Protein AF-A0A2V1CPI2-F1 (afdb_monomer_lite)

Foldseek 3Di:
DVVQVVVCVVDVPDDDDDDPPWFAAEDCDQQFQPPAAQDPCVDPVGPRDPCVVDPDRDRSFDDRFDDFFKEWDQDPCLDQVNLCVLLVPDPVDTWDKFKKKFFQWDWDAAPVRPDIFIAGDHRPDMGITIITTHGHPSSVRSVRNVVTHQWHKHWTWMGGPNDIHIHIYIHGPHDGD

Radius of gyration: 18.43 Å; chains: 1; bounding box: 36×55×50 Å

Structure (mmCIF, N/CA/C/O backbone):
data_AF-A0A2V1CPI2-F1
#
_entry.id   AF-A0A2V1CPI2-F1
#
loop_
_atom_site.group_PDB
_atom_site.id
_atom_site.type_symbol
_atom_site.label_atom_id
_atom_site.label_alt_id
_atom_site.label_comp_id
_atom_site.label_asym_id
_atom_site.label_entity_id
_atom_site.label_seq_id
_atom_site.pdbx_PDB_ins_code
_atom_site.Cartn_x
_atom_site.Cartn_y
_atom_site.Cartn_z
_atom_site.occupancy
_atom_site.B_iso_or_equiv
_atom_site.auth_seq_id
_atom_site.auth_comp_id
_atom_site.auth_asym_id
_atom_site.auth_atom_id
_atom_site.pdbx_PDB_model_num
ATOM 1 N N . MET A 1 1 ? -7.387 15.833 -19.951 1.00 57.25 1 MET A N 1
ATOM 2 C CA . MET A 1 1 ? -7.312 16.593 -21.220 1.00 57.25 1 MET A CA 1
ATOM 3 C C . MET A 1 1 ? -8.507 16.460 -22.169 1.00 57.25 1 MET A C 1
ATOM 5 O O . MET A 1 1 ? -8.918 17.485 -22.692 1.00 57.25 1 MET A O 1
ATOM 9 N N . ALA A 1 2 ? -9.116 15.291 -22.424 1.00 68.06 2 ALA A N 1
ATOM 10 C CA . ALA A 1 2 ? -10.246 15.221 -23.377 1.00 68.06 2 ALA A CA 1
ATOM 11 C C . ALA A 1 2 ? -11.520 15.961 -22.897 1.00 68.06 2 ALA A C 1
ATOM 13 O O . ALA A 1 2 ? -12.171 16.660 -23.671 1.00 68.06 2 ALA A O 1
ATOM 14 N N . ILE A 1 3 ? -11.841 15.853 -21.604 1.00 64.50 3 ILE A N 1
ATOM 15 C CA . ILE A 1 3 ? -13.042 16.453 -20.995 1.00 64.50 3 ILE A CA 1
ATOM 16 C C . ILE A 1 3 ? -12.924 17.985 -20.871 1.00 64.50 3 ILE A C 1
ATOM 18 O O . ILE A 1 3 ? -13.896 18.698 -21.102 1.00 64.50 3 ILE A O 1
ATOM 22 N N . GLU A 1 4 ? -11.730 18.506 -20.579 1.00 63.44 4 GLU A N 1
ATOM 23 C CA . GLU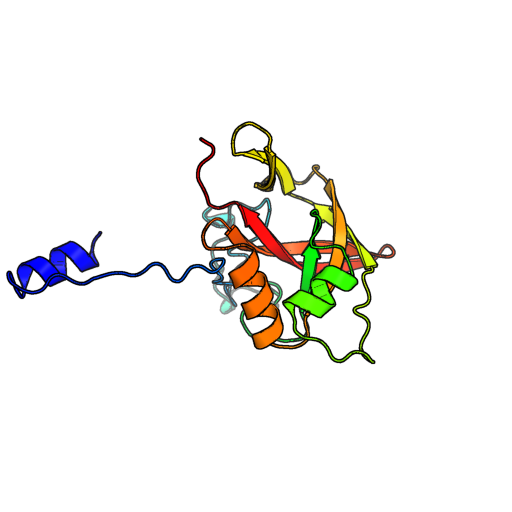 A 1 4 ? -11.463 19.951 -20.443 1.00 63.44 4 GLU A CA 1
ATOM 24 C C . GLU A 1 4 ? -11.680 20.701 -21.763 1.00 63.44 4 GLU A C 1
ATOM 26 O O . GLU A 1 4 ? -12.316 21.758 -21.793 1.00 63.44 4 GLU A O 1
ATOM 31 N N . ASN A 1 5 ? -11.208 20.114 -22.867 1.00 68.19 5 ASN A N 1
ATOM 32 C CA . ASN A 1 5 ? -11.370 20.676 -24.205 1.00 68.19 5 ASN A CA 1
ATOM 33 C C . ASN A 1 5 ? -12.843 20.683 -24.638 1.00 68.19 5 ASN A C 1
ATOM 35 O O . ASN A 1 5 ? -13.306 21.652 -25.238 1.00 68.19 5 ASN A O 1
ATOM 39 N N . TRP A 1 6 ? -13.593 19.631 -24.298 1.00 69.94 6 TRP A N 1
ATOM 40 C CA . TRP A 1 6 ? -15.019 19.534 -24.612 1.00 69.94 6 TRP A CA 1
ATOM 41 C C . TRP A 1 6 ? -15.867 20.530 -23.806 1.00 69.94 6 TRP A C 1
ATOM 43 O O . TRP A 1 6 ? -16.717 21.213 -24.378 1.00 69.94 6 TRP A O 1
ATOM 53 N N . LEU A 1 7 ? -15.597 20.683 -22.504 1.00 66.38 7 LEU A N 1
ATOM 54 C CA . LEU A 1 7 ? -16.292 21.651 -21.643 1.00 66.38 7 LEU A CA 1
ATOM 55 C C . LEU A 1 7 ? -16.031 23.100 -22.081 1.00 66.38 7 LEU A C 1
ATOM 57 O O . LEU A 1 7 ? -16.964 23.898 -22.164 1.00 66.38 7 LEU A O 1
ATOM 61 N N . SER A 1 8 ? -14.785 23.413 -22.449 1.00 66.12 8 SER A N 1
ATOM 62 C CA . SER A 1 8 ? -14.396 24.745 -22.937 1.00 66.12 8 SER A CA 1
ATOM 63 C C . SER A 1 8 ? -15.047 25.103 -24.280 1.00 66.12 8 SER A C 1
ATOM 65 O O . SER A 1 8 ? -15.273 26.278 -24.570 1.00 66.12 8 SER A O 1
ATOM 67 N N . ALA A 1 9 ? -15.365 24.101 -25.108 1.00 70.81 9 ALA A N 1
ATOM 68 C CA . ALA A 1 9 ? -16.037 24.297 -26.390 1.00 70.81 9 ALA A CA 1
ATOM 69 C C . ALA A 1 9 ? -17.543 24.583 -26.243 1.00 70.81 9 ALA A C 1
ATOM 71 O O . ALA A 1 9 ? -18.102 25.299 -27.074 1.00 70.81 9 ALA A O 1
ATOM 72 N N . GLN A 1 10 ? -18.199 24.051 -25.204 1.00 70.44 10 GLN A N 1
ATOM 73 C CA . GLN A 1 10 ? -19.633 24.269 -24.979 1.00 70.44 10 GLN A CA 1
ATOM 74 C C . GLN A 1 10 ? -19.953 25.566 -24.237 1.00 70.44 10 GLN A C 1
ATOM 76 O O . GLN A 1 10 ? -21.011 26.148 -24.469 1.00 70.44 10 GLN A O 1
ATOM 81 N N . ASN A 1 11 ? -19.070 26.032 -23.351 1.00 70.06 11 ASN A N 1
ATOM 82 C CA . ASN A 1 11 ? -19.319 27.248 -22.587 1.00 70.06 11 ASN A CA 1
ATOM 83 C C . ASN A 1 11 ? -18.005 27.979 -22.277 1.00 70.06 11 ASN A C 1
ATOM 85 O O . ASN A 1 11 ? -17.244 27.564 -21.407 1.00 70.06 11 ASN A O 1
ATOM 89 N N . LYS A 1 12 ? -17.746 29.083 -22.992 1.00 64.94 12 LYS A N 1
ATOM 90 C CA . LYS A 1 12 ? -16.498 29.864 -22.883 1.00 64.94 12 LYS A CA 1
ATOM 91 C C . LYS A 1 12 ? -16.276 30.477 -21.496 1.00 64.94 12 LYS A C 1
ATOM 93 O O . LYS A 1 12 ? -15.133 30.764 -21.144 1.00 64.94 12 LYS A O 1
ATOM 98 N N . ASP A 1 13 ? -17.347 30.650 -20.725 1.00 72.94 13 ASP A N 1
ATOM 99 C CA . ASP A 1 13 ? -17.307 31.243 -19.387 1.00 72.94 13 ASP A CA 1
ATOM 100 C C . ASP A 1 13 ? -17.236 30.186 -18.272 1.00 72.94 13 ASP A C 1
ATOM 102 O O . ASP A 1 13 ? -17.008 30.521 -17.108 1.00 72.94 13 ASP A O 1
ATOM 106 N N . PHE A 1 14 ? -17.383 28.897 -18.602 1.00 67.88 14 PHE A N 1
ATOM 107 C CA . PHE A 1 14 ? -17.289 27.818 -17.626 1.00 67.88 14 PHE A CA 1
ATOM 108 C C . PHE A 1 14 ? -15.838 27.356 -17.470 1.00 67.88 14 PHE A C 1
ATOM 110 O O . PHE A 1 14 ? -15.263 26.719 -18.350 1.00 67.88 14 PHE A O 1
ATOM 117 N N . ARG A 1 15 ? -15.248 27.658 -16.311 1.00 68.69 15 ARG A N 1
ATOM 118 C CA . ARG A 1 15 ? -13.931 27.153 -15.909 1.00 68.69 15 ARG A CA 1
ATOM 119 C C . ARG A 1 15 ? -14.113 26.100 -14.816 1.00 68.69 15 ARG A C 1
ATOM 121 O O . ARG A 1 15 ? -14.265 26.482 -13.655 1.00 68.69 15 ARG A O 1
ATOM 128 N N . PRO A 1 16 ? -14.135 24.799 -15.150 1.00 67.94 16 PRO A N 1
ATOM 129 C CA . PRO A 1 16 ? -14.216 23.762 -14.132 1.00 67.94 16 PRO A CA 1
ATOM 130 C C . PRO A 1 16 ? -12.972 23.820 -13.239 1.00 67.94 16 PRO A C 1
ATOM 132 O O . PRO A 1 16 ? -11.842 23.803 -13.727 1.00 67.94 16 PRO A O 1
ATOM 135 N N . LEU A 1 17 ? -13.184 23.889 -11.925 1.00 66.31 17 LEU A N 1
ATOM 136 C CA . LEU A 1 17 ? -12.125 23.721 -10.939 1.00 66.31 17 LEU A CA 1
ATOM 137 C C . LEU A 1 17 ? -12.055 22.238 -10.573 1.00 66.31 17 LEU A C 1
ATOM 139 O O . LEU A 1 17 ? -12.894 21.738 -9.824 1.00 66.31 17 LEU A O 1
ATOM 143 N N . PHE A 1 18 ? -11.060 21.535 -11.102 1.00 67.00 18 PHE A N 1
ATOM 144 C CA . PHE A 1 18 ? -10.759 20.176 -10.668 1.00 67.00 18 PHE A CA 1
ATOM 145 C C . PHE A 1 18 ? -9.887 20.254 -9.420 1.00 67.00 18 PHE A C 1
ATOM 147 O O . PHE A 1 18 ? -8.718 20.628 -9.491 1.00 67.00 18 PHE A O 1
ATOM 154 N N . VAL A 1 19 ? -10.470 19.937 -8.266 1.00 60.06 19 VAL A N 1
ATOM 155 C CA . VAL A 1 19 ? -9.714 19.785 -7.022 1.00 60.06 19 VAL A CA 1
ATOM 156 C C . VAL A 1 19 ? -9.247 18.332 -6.956 1.00 60.06 19 VAL A C 1
ATOM 158 O O . VAL A 1 19 ? -10.102 17.443 -6.932 1.00 60.06 19 VAL A O 1
ATOM 161 N N . PRO A 1 20 ? -7.929 18.058 -6.947 1.00 63.88 20 PRO A N 1
ATOM 162 C CA . PRO A 1 20 ? -7.430 16.702 -6.784 1.00 63.88 20 PRO A CA 1
ATOM 163 C C . PRO A 1 20 ? -7.958 16.130 -5.472 1.00 63.88 20 PRO A C 1
ATOM 165 O O . PRO A 1 20 ? -7.756 16.709 -4.402 1.00 63.88 20 PRO A O 1
ATOM 168 N N . PHE A 1 21 ? -8.651 14.999 -5.551 1.00 67.62 21 PHE A N 1
ATOM 169 C CA . PHE A 1 21 ? -9.044 14.275 -4.355 1.00 67.62 21 PHE A CA 1
ATOM 170 C C . PHE A 1 21 ? -7.775 13.635 -3.785 1.00 67.62 21 PHE A C 1
ATOM 172 O O . PHE A 1 21 ? -7.262 12.673 -4.345 1.00 67.62 21 PHE A O 1
ATOM 179 N N . GLY A 1 22 ? -7.210 14.245 -2.740 1.00 81.06 22 GLY A N 1
ATOM 180 C CA . GLY A 1 22 ? -5.864 13.974 -2.222 1.00 81.06 22 GLY A CA 1
ATOM 181 C C . GLY A 1 22 ? -5.701 12.643 -1.484 1.00 81.06 22 GLY A C 1
ATOM 182 O O . GLY A 1 22 ? -5.136 12.628 -0.397 1.00 81.06 22 GLY A O 1
ATOM 183 N N . ARG A 1 23 ? -6.199 11.539 -2.045 1.00 89.56 23 ARG A N 1
ATOM 184 C CA . ARG A 1 23 ? -6.001 10.176 -1.542 1.00 89.56 23 ARG A CA 1
ATOM 185 C C . ARG A 1 23 ? -5.392 9.299 -2.627 1.00 89.56 23 ARG A C 1
ATOM 187 O O . ARG A 1 23 ? -5.557 9.592 -3.810 1.00 89.56 23 ARG A O 1
ATOM 194 N N . ALA A 1 24 ? -4.774 8.200 -2.221 1.00 90.81 24 ALA A N 1
ATOM 195 C CA . ALA A 1 24 ? -4.227 7.224 -3.144 1.00 90.81 24 ALA A CA 1
ATOM 196 C C . ALA A 1 24 ? -5.299 6.711 -4.117 1.00 90.81 24 ALA A C 1
ATOM 198 O O . ALA A 1 24 ? -6.434 6.395 -3.718 1.00 90.81 24 ALA A O 1
ATOM 199 N N . TYR A 1 25 ? -4.951 6.644 -5.401 1.00 91.56 25 TYR A N 1
ATOM 200 C CA . TYR A 1 25 ? -5.844 6.111 -6.429 1.00 91.56 25 TYR A CA 1
ATOM 201 C C . TYR A 1 25 ? -6.152 4.634 -6.154 1.00 91.56 25 TYR A C 1
ATOM 203 O O . TYR A 1 25 ? -5.327 3.935 -5.587 1.00 91.56 25 TYR A O 1
ATOM 211 N N . LYS A 1 26 ? -7.348 4.152 -6.494 1.00 92.12 26 LYS A N 1
ATOM 212 C CA . LYS A 1 26 ? -7.697 2.730 -6.349 1.00 92.12 26 LYS A CA 1
ATOM 213 C C . LYS A 1 26 ? -8.754 2.371 -7.380 1.00 92.12 26 LYS A C 1
ATOM 215 O O . LYS A 1 26 ? -9.879 2.860 -7.279 1.00 92.12 26 LYS A O 1
ATOM 220 N N . GLU A 1 27 ? -8.397 1.502 -8.315 1.00 90.50 27 GLU A N 1
ATOM 221 C CA . GLU A 1 27 ? -9.304 0.923 -9.308 1.00 90.50 27 GLU A CA 1
ATOM 222 C C . GLU A 1 27 ? -8.862 -0.513 -9.610 1.00 90.50 27 GLU A C 1
ATOM 224 O O . GLU A 1 27 ? -8.148 -0.790 -10.570 1.00 90.50 27 GLU A O 1
ATOM 229 N N . LEU A 1 28 ? -9.245 -1.435 -8.730 1.00 88.81 28 LEU A N 1
ATOM 230 C CA . LEU A 1 28 ? -8.941 -2.853 -8.850 1.00 88.81 28 LEU A CA 1
ATOM 231 C C . LEU A 1 28 ? -9.967 -3.518 -9.770 1.00 88.81 28 LEU A C 1
ATOM 233 O O . LEU A 1 28 ? -11.154 -3.601 -9.452 1.00 88.81 28 LEU A O 1
ATOM 237 N N . SER A 1 29 ? -9.505 -4.031 -10.908 1.00 84.94 29 SER A N 1
ATOM 238 C CA . SER A 1 29 ? -10.365 -4.734 -11.857 1.00 84.94 29 SER A CA 1
ATOM 239 C C . SER A 1 29 ? -10.878 -6.046 -11.262 1.00 84.94 29 SER A C 1
ATOM 241 O O . SER A 1 29 ? -10.097 -6.864 -10.774 1.00 84.94 29 SER A O 1
ATOM 243 N N . SER A 1 30 ? -12.183 -6.296 -11.358 1.00 81.75 30 SER A N 1
ATOM 244 C CA . SER A 1 30 ? -12.779 -7.595 -11.012 1.00 81.75 30 SER A CA 1
ATOM 245 C C . SER A 1 30 ? -12.540 -8.672 -12.075 1.00 81.75 30 SER A C 1
ATOM 247 O O . SER A 1 30 ? -12.777 -9.846 -11.820 1.00 81.75 30 SER A O 1
ATOM 249 N N . SER A 1 31 ? -12.079 -8.281 -13.267 1.00 79.50 31 SER A N 1
ATOM 250 C CA . SER A 1 31 ? -11.968 -9.147 -14.450 1.00 79.50 31 SER A CA 1
ATOM 251 C C . SER A 1 31 ? -10.543 -9.249 -15.004 1.00 79.50 31 SER A C 1
ATOM 253 O O . SER A 1 31 ? -10.324 -9.814 -16.074 1.00 79.50 31 SER A O 1
ATOM 255 N N . SER A 1 32 ? -9.558 -8.675 -14.312 1.00 83.56 32 SER A N 1
ATOM 256 C CA . SER A 1 32 ? -8.147 -8.767 -14.686 1.00 83.56 32 SER A CA 1
ATOM 257 C C . SER A 1 32 ? -7.223 -8.556 -13.494 1.00 83.56 32 SER A C 1
ATOM 259 O O . SER A 1 32 ? -7.634 -8.140 -12.410 1.00 83.56 32 SER A O 1
ATOM 261 N N . LEU A 1 33 ? -5.930 -8.778 -13.723 1.00 85.69 33 LEU A N 1
ATOM 262 C CA . LEU A 1 33 ? -4.875 -8.467 -12.763 1.00 85.69 33 LEU A CA 1
ATOM 263 C C . LEU A 1 33 ? -4.628 -6.955 -12.607 1.00 85.69 33 LEU A C 1
ATOM 265 O O . LEU A 1 33 ? -3.781 -6.570 -11.824 1.00 85.69 33 LEU A O 1
ATOM 269 N N . TYR A 1 34 ? -5.326 -6.072 -13.324 1.00 86.75 34 TYR A N 1
ATOM 270 C CA . TYR A 1 34 ? -5.066 -4.633 -13.224 1.00 86.75 34 TYR A CA 1
ATOM 271 C C . TYR A 1 34 ? -5.540 -4.043 -11.876 1.00 86.75 34 TYR A C 1
ATOM 273 O O . TYR A 1 34 ? -6.687 -4.302 -11.487 1.00 86.75 34 TYR A O 1
ATOM 281 N N . PRO A 1 35 ? -4.738 -3.181 -11.224 1.00 91.88 35 PRO A N 1
ATOM 282 C CA . PRO A 1 35 ? -3.272 -3.152 -11.228 1.00 91.88 35 PRO A CA 1
ATOM 283 C C . PRO A 1 35 ? -2.692 -4.165 -10.219 1.00 91.88 35 PRO A C 1
ATOM 285 O O . PRO A 1 35 ? -3.244 -4.337 -9.130 1.00 91.88 35 PRO A O 1
ATOM 288 N N . THR A 1 36 ? -1.553 -4.784 -10.552 1.00 92.56 36 THR A N 1
ATOM 289 C CA . THR A 1 36 ? -0.789 -5.683 -9.663 1.00 92.56 36 THR A CA 1
ATOM 290 C C . THR A 1 36 ? 0.671 -5.245 -9.625 1.00 92.56 36 THR A C 1
ATOM 292 O O . THR A 1 36 ? 1.250 -4.949 -10.670 1.00 92.56 36 THR A O 1
ATOM 295 N N . LEU A 1 37 ? 1.260 -5.227 -8.428 1.00 94.38 37 LEU A N 1
ATOM 296 C CA . LEU A 1 37 ? 2.665 -4.900 -8.195 1.00 94.38 37 LEU A CA 1
ATOM 297 C C . LEU A 1 37 ? 3.594 -5.788 -9.040 1.00 94.38 37 LEU A C 1
ATOM 299 O O . LEU A 1 37 ? 3.454 -7.011 -9.038 1.00 94.38 37 LEU A O 1
ATOM 303 N N . GLY A 1 38 ? 4.528 -5.171 -9.764 1.00 92.12 38 GLY A N 1
ATOM 304 C CA . GLY A 1 38 ? 5.532 -5.870 -10.574 1.00 92.12 38 GLY A CA 1
ATOM 305 C C . GLY A 1 38 ? 5.007 -6.480 -11.876 1.00 92.12 38 GLY A C 1
ATOM 306 O O . GLY A 1 38 ? 5.773 -7.098 -12.614 1.00 92.12 38 GLY A O 1
ATOM 307 N N . ILE A 1 39 ? 3.716 -6.315 -12.188 1.00 89.06 39 ILE A N 1
ATOM 308 C CA . ILE A 1 39 ? 3.105 -6.834 -13.415 1.00 89.06 39 ILE A CA 1
ATOM 309 C C . ILE A 1 39 ? 2.638 -5.671 -14.286 1.00 89.06 39 ILE A C 1
ATOM 311 O O . ILE A 1 39 ? 1.703 -4.943 -13.943 1.00 89.06 39 ILE A O 1
ATOM 315 N N . ASP A 1 40 ? 3.218 -5.561 -15.483 1.00 87.69 40 ASP A N 1
ATOM 316 C CA . ASP A 1 40 ? 2.692 -4.674 -16.520 1.00 87.69 40 ASP A CA 1
ATOM 317 C C . ASP A 1 40 ? 1.415 -5.268 -17.128 1.00 87.69 40 ASP A C 1
ATOM 319 O O . ASP A 1 40 ? 1.407 -5.949 -18.155 1.00 87.69 40 ASP A O 1
ATOM 323 N N . THR A 1 41 ? 0.304 -4.991 -16.458 1.00 84.06 41 THR A N 1
ATOM 324 C CA . THR A 1 41 ? -1.041 -5.448 -16.828 1.00 84.06 41 THR A CA 1
ATOM 325 C C . THR A 1 41 ? -1.599 -4.767 -18.080 1.00 84.06 41 THR A C 1
ATOM 327 O O . THR A 1 41 ? -2.684 -5.132 -18.538 1.00 84.06 41 THR A O 1
ATOM 330 N N . THR A 1 42 ? -0.865 -3.819 -18.677 1.00 84.19 42 THR A N 1
ATOM 331 C CA . THR A 1 42 ? -1.220 -3.230 -19.975 1.00 84.19 42 THR A CA 1
ATOM 332 C C . THR A 1 42 ? -0.829 -4.132 -21.148 1.00 84.19 42 THR A C 1
ATOM 334 O O . THR A 1 42 ? -1.364 -3.976 -22.252 1.00 84.19 42 THR A O 1
ATOM 337 N N . LEU A 1 43 ? 0.060 -5.108 -20.920 1.00 85.19 43 LEU A N 1
ATOM 338 C CA . LEU A 1 43 ? 0.518 -6.009 -21.968 1.00 85.19 43 LEU A CA 1
ATOM 339 C C . LEU A 1 43 ? -0.599 -6.964 -22.435 1.00 85.19 43 LEU A C 1
ATOM 341 O O . LEU A 1 43 ? -1.414 -7.423 -21.626 1.00 85.19 43 LEU A O 1
ATOM 345 N N . PRO A 1 44 ? -0.642 -7.323 -23.736 1.00 81.12 44 PRO A N 1
ATOM 346 C CA . PRO A 1 44 ? -1.744 -8.093 -24.317 1.00 81.12 44 PRO A CA 1
ATOM 347 C C . PRO A 1 44 ? -2.044 -9.428 -23.627 1.00 81.12 44 PRO A C 1
ATOM 349 O O . PRO A 1 44 ? -3.202 -9.836 -23.587 1.00 81.12 44 PRO A O 1
ATOM 352 N N . GLN A 1 45 ? -1.031 -10.103 -23.080 1.00 79.75 45 GLN A N 1
ATOM 353 C CA . GLN A 1 45 ? -1.184 -11.391 -22.398 1.00 79.75 45 GLN A CA 1
ATOM 354 C C . GLN A 1 45 ? -1.961 -11.303 -21.077 1.00 79.75 45 GLN A C 1
ATOM 356 O O . GLN A 1 45 ? -2.510 -12.310 -20.641 1.00 79.75 45 GLN A O 1
ATOM 361 N N . PHE A 1 46 ? -2.035 -10.118 -20.462 1.00 77.44 46 PHE A N 1
ATOM 362 C CA . PHE A 1 46 ? -2.777 -9.881 -19.219 1.00 77.44 46 PHE A CA 1
ATOM 363 C C . PHE A 1 46 ? -4.156 -9.255 -19.456 1.00 77.44 46 PHE A C 1
ATOM 365 O O . PHE A 1 46 ? -4.884 -8.964 -18.502 1.00 77.44 46 PHE A O 1
ATOM 372 N N . ARG A 1 47 ? -4.542 -9.063 -20.725 1.00 73.56 47 ARG A N 1
ATOM 373 C CA . ARG A 1 47 ? -5.897 -8.645 -21.084 1.00 73.56 47 ARG A CA 1
ATOM 374 C C . ARG A 1 47 ? -6.891 -9.713 -20.607 1.00 73.56 47 ARG A C 1
ATOM 376 O O . ARG A 1 47 ? -6.617 -10.895 -20.820 1.00 73.56 47 ARG A O 1
ATOM 383 N N . PRO A 1 48 ? -8.047 -9.320 -20.030 1.00 66.94 48 PRO A N 1
ATOM 384 C CA . PRO A 1 48 ? -9.124 -10.254 -19.733 1.00 66.94 48 PRO A CA 1
ATOM 385 C C . PRO A 1 48 ? -9.391 -11.156 -20.942 1.00 66.94 48 PRO A C 1
ATOM 387 O O . PRO A 1 48 ? -9.792 -10.684 -22.010 1.00 66.94 48 PRO A O 1
ATOM 390 N N . GLN A 1 49 ? -9.111 -12.447 -20.793 1.00 65.25 49 GLN A N 1
ATOM 391 C CA . GLN A 1 49 ? -9.556 -13.457 -21.745 1.00 65.25 49 GLN A CA 1
ATOM 392 C C . GLN A 1 49 ? -11.075 -13.592 -21.568 1.00 65.25 49 GLN A C 1
ATOM 394 O O . GLN A 1 49 ? -11.585 -13.428 -20.458 1.00 65.25 49 GLN A O 1
ATOM 399 N N . ASN A 1 50 ? -11.818 -13.862 -22.643 1.00 59.50 50 ASN A N 1
ATOM 400 C CA . ASN A 1 50 ? -13.263 -14.083 -22.537 1.00 59.50 50 ASN A CA 1
ATOM 401 C C . ASN A 1 50 ? -13.523 -15.203 -21.518 1.00 59.50 50 ASN A C 1
ATOM 403 O O . ASN A 1 50 ? -13.036 -16.313 -21.727 1.00 59.50 50 ASN A O 1
ATOM 407 N N . SER A 1 51 ? -14.299 -14.939 -20.458 1.00 55.91 51 SER A N 1
ATOM 408 C CA . SER A 1 51 ? -14.584 -15.937 -19.408 1.00 55.91 51 SER A CA 1
ATOM 409 C C . SER A 1 51 ? -15.185 -17.227 -19.979 1.00 55.91 51 SER A C 1
ATOM 411 O O . SER A 1 51 ? -14.927 -18.309 -19.472 1.00 55.91 51 SER A O 1
ATOM 413 N N . HIS A 1 52 ? -15.890 -17.127 -21.111 1.00 58.41 52 HIS A N 1
ATOM 414 C CA . HIS A 1 52 ? -16.422 -18.255 -21.881 1.00 58.41 52 HIS A CA 1
ATOM 415 C C . HIS A 1 52 ? -15.376 -19.204 -22.491 1.00 58.41 52 HIS A C 1
ATOM 417 O O . HIS A 1 52 ? -15.754 -20.266 -22.977 1.00 58.41 52 HIS A O 1
ATOM 423 N N . LEU A 1 53 ? -14.097 -18.826 -22.529 1.00 55.72 53 LEU A N 1
ATOM 424 C CA . LEU A 1 53 ? -13.003 -19.651 -23.053 1.00 55.72 53 LEU A CA 1
ATOM 425 C C . LEU A 1 53 ? -12.163 -20.297 -21.943 1.00 55.72 53 LEU A C 1
ATOM 427 O O . LEU A 1 53 ? -11.184 -20.975 -22.250 1.00 55.72 53 LEU A O 1
ATOM 431 N N . LEU A 1 54 ? -12.514 -20.074 -20.674 1.00 55.97 54 LEU A N 1
ATOM 432 C CA . LEU A 1 54 ? -11.824 -20.638 -19.522 1.00 55.97 54 LEU A CA 1
ATOM 433 C C . LEU A 1 54 ? -12.738 -21.660 -18.840 1.00 55.97 54 LEU A C 1
ATOM 435 O O . LEU A 1 54 ? -13.885 -21.361 -18.520 1.00 55.97 54 LEU A O 1
ATOM 439 N N . ASP A 1 55 ? -12.217 -22.861 -18.588 1.00 55.31 55 ASP A N 1
ATOM 440 C CA . ASP A 1 55 ? -12.947 -23.936 -17.895 1.00 55.31 55 ASP A CA 1
ATOM 441 C C . ASP A 1 55 ? -13.191 -23.632 -16.398 1.00 55.31 55 ASP A C 1
ATOM 443 O O . ASP A 1 55 ? -13.884 -24.374 -15.702 1.00 55.31 55 ASP A O 1
ATOM 447 N N . TYR A 1 56 ? -12.617 -22.538 -15.893 1.00 56.38 56 TYR A N 1
ATOM 448 C CA . TYR A 1 56 ? -12.726 -22.051 -14.523 1.00 56.38 56 TYR A CA 1
ATOM 449 C C . TYR A 1 56 ? -12.801 -20.521 -14.521 1.00 56.38 56 TYR A C 1
ATOM 451 O O . TYR A 1 56 ? -12.130 -19.869 -15.320 1.00 56.38 56 TYR A O 1
ATOM 459 N N . GLU A 1 57 ? -13.577 -19.937 -13.604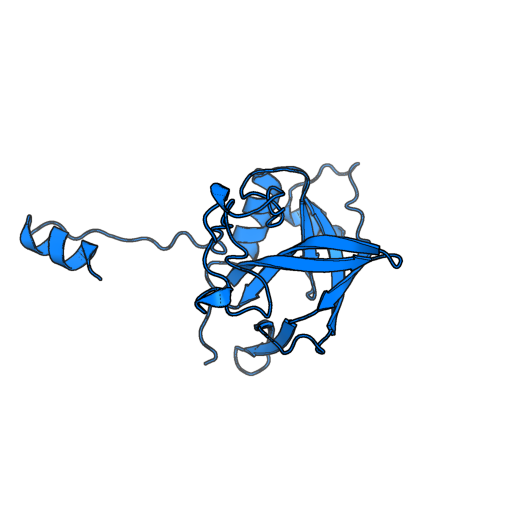 1.00 59.09 57 GLU A N 1
ATOM 460 C CA . GLU A 1 57 ? -13.525 -18.493 -13.360 1.00 59.09 57 GLU A CA 1
ATOM 461 C C . GLU A 1 57 ? -12.158 -18.142 -12.746 1.00 59.09 57 GLU A C 1
ATOM 463 O O . GLU A 1 57 ? -11.834 -18.622 -11.653 1.00 59.09 57 GLU A O 1
ATOM 468 N N . PRO A 1 58 ? -11.314 -17.352 -13.427 1.00 59.19 58 PRO A N 1
ATOM 469 C CA . PRO A 1 58 ? -10.051 -16.907 -12.856 1.00 59.19 58 PRO A CA 1
ATOM 470 C C . PRO A 1 58 ? -10.296 -16.033 -11.617 1.00 59.19 58 PRO A C 1
ATOM 472 O O . PRO A 1 58 ? -10.957 -14.999 -11.684 1.00 59.19 58 PRO A O 1
ATOM 475 N N . SER A 1 59 ? -9.718 -16.427 -10.478 1.00 63.44 59 SER A N 1
ATOM 476 C CA . SER A 1 59 ? -9.655 -15.565 -9.294 1.00 63.44 59 SER A CA 1
ATOM 477 C C . SER A 1 59 ? -8.632 -14.457 -9.540 1.00 63.44 59 SER A C 1
ATOM 479 O O . SER A 1 59 ? -7.422 -14.674 -9.461 1.00 63.44 59 SER A O 1
ATOM 481 N N . PHE A 1 60 ? -9.111 -13.260 -9.871 1.00 65.44 60 PHE A N 1
ATOM 482 C CA . PHE A 1 60 ? -8.267 -12.102 -10.177 1.00 65.44 60 PHE A CA 1
ATOM 483 C C . PHE A 1 60 ? -7.791 -11.325 -8.944 1.00 65.44 60 PHE A C 1
ATOM 485 O O . PHE A 1 60 ? -7.306 -10.201 -9.085 1.00 65.44 60 PHE A O 1
ATOM 492 N N . GLY A 1 61 ? -7.922 -11.882 -7.741 1.00 65.75 61 GLY A N 1
ATOM 493 C CA . GLY A 1 61 ? -7.573 -11.177 -6.512 1.00 65.75 61 GLY A CA 1
ATOM 494 C C . GLY A 1 61 ? -8.765 -10.612 -5.756 1.00 65.75 61 GLY A C 1
ATOM 495 O O . GLY A 1 61 ? -9.922 -10.930 -6.026 1.00 65.75 61 GLY A O 1
ATOM 496 N N . GLN A 1 62 ? -8.447 -9.744 -4.797 1.00 67.50 62 GLN A N 1
ATOM 497 C CA . GLN A 1 62 ? -9.434 -8.982 -4.043 1.00 67.50 62 GLN A CA 1
ATOM 498 C C . GLN A 1 62 ? -10.210 -8.043 -4.978 1.00 67.50 62 GLN A C 1
ATOM 500 O O . GLN A 1 62 ? -9.621 -7.339 -5.807 1.00 67.50 62 GLN A O 1
ATOM 505 N N . ALA A 1 63 ? -11.537 -8.055 -4.844 1.00 70.88 63 ALA A N 1
ATOM 506 C CA . ALA A 1 63 ? -12.410 -7.093 -5.502 1.00 70.88 63 ALA A CA 1
ATOM 507 C C . ALA A 1 63 ? -12.316 -5.737 -4.791 1.00 70.88 63 ALA A C 1
ATOM 509 O O . ALA A 1 63 ? -12.010 -5.682 -3.602 1.00 70.88 63 ALA A O 1
ATOM 510 N N . GLN A 1 64 ? -12.608 -4.660 -5.524 1.00 73.88 64 GLN A N 1
ATOM 511 C CA . GLN A 1 64 ? -12.510 -3.277 -5.056 1.00 73.88 64 GLN A CA 1
ATOM 512 C C . GLN A 1 64 ? -13.092 -3.060 -3.646 1.00 73.88 64 GLN A C 1
ATOM 514 O O . GLN A 1 64 ? -12.426 -2.429 -2.842 1.00 73.88 64 GLN A O 1
ATOM 519 N N . ASP A 1 65 ? -14.263 -3.610 -3.320 1.00 81.00 65 ASP A N 1
ATOM 520 C CA . ASP A 1 65 ? -14.989 -3.264 -2.083 1.00 81.00 65 ASP A CA 1
ATOM 521 C C . ASP A 1 65 ? -15.260 -4.478 -1.173 1.00 81.00 65 ASP A C 1
ATOM 523 O O . ASP A 1 65 ? -16.167 -4.465 -0.341 1.00 81.00 65 ASP A O 1
ATOM 527 N N . ASN A 1 66 ? -14.490 -5.559 -1.333 1.00 85.38 66 ASN A N 1
ATOM 528 C CA . ASN A 1 66 ? -14.623 -6.736 -0.475 1.00 85.38 66 ASN A CA 1
ATOM 529 C C . ASN A 1 66 ? -13.733 -6.596 0.753 1.00 85.38 66 ASN A C 1
ATOM 531 O O . ASN A 1 66 ? -12.522 -6.591 0.609 1.00 85.38 66 ASN A O 1
ATOM 535 N N . PHE A 1 67 ? -14.322 -6.577 1.947 1.00 89.00 67 PHE A N 1
ATOM 536 C CA . PHE A 1 67 ? -13.593 -6.592 3.215 1.00 89.00 67 PHE A CA 1
ATOM 537 C C . PHE A 1 67 ? -13.868 -7.895 3.982 1.00 89.00 67 PHE A C 1
ATOM 539 O O . PHE A 1 67 ? -14.970 -8.442 3.885 1.00 89.00 67 PHE A O 1
ATOM 546 N N . PRO A 1 68 ? -12.900 -8.403 4.765 1.00 92.75 68 PRO A N 1
ATOM 547 C CA . PRO A 1 68 ? -11.597 -7.801 5.059 1.00 92.75 68 PRO A CA 1
ATOM 548 C C . PRO A 1 68 ? -10.527 -8.000 3.966 1.00 92.75 68 PRO A C 1
ATOM 550 O O . PRO A 1 68 ? -10.520 -9.020 3.281 1.00 92.75 68 PRO A O 1
ATOM 553 N N . VAL A 1 69 ? -9.566 -7.070 3.881 1.00 93.12 69 VAL A N 1
ATOM 554 C CA . VAL A 1 69 ? -8.433 -7.093 2.931 1.00 93.12 69 VAL A CA 1
ATOM 555 C C . VAL A 1 69 ? -7.099 -7.020 3.663 1.00 93.12 69 VAL A C 1
ATOM 557 O O . VAL A 1 69 ? -6.920 -6.208 4.569 1.00 93.12 69 VAL A O 1
ATOM 560 N N . TRP A 1 70 ? -6.126 -7.825 3.239 1.00 94.88 70 TRP A N 1
ATOM 561 C CA . TRP A 1 70 ? -4.746 -7.703 3.707 1.00 94.88 70 TRP A CA 1
ATOM 562 C C . TRP A 1 70 ? -4.043 -6.529 3.034 1.00 94.88 70 TRP A C 1
ATOM 564 O O . TRP A 1 70 ? -3.931 -6.500 1.812 1.00 94.88 70 TRP A O 1
ATOM 574 N N . TYR A 1 71 ? -3.533 -5.594 3.831 1.00 95.31 71 TYR A N 1
ATOM 575 C CA . TYR A 1 71 ? -2.695 -4.496 3.362 1.00 95.31 71 TYR A CA 1
ATOM 576 C C . TYR A 1 71 ? -1.252 -4.688 3.808 1.00 95.31 71 TYR A C 1
ATOM 578 O O . TYR A 1 71 ? -0.998 -4.845 5.002 1.00 95.31 71 TYR A O 1
ATOM 586 N N . PHE A 1 72 ? -0.319 -4.655 2.856 1.00 96.25 72 PHE A N 1
ATOM 587 C CA . PHE A 1 72 ? 1.118 -4.693 3.109 1.00 96.25 72 PHE A CA 1
ATOM 588 C C . PHE A 1 72 ? 1.708 -3.285 3.231 1.00 96.25 72 PHE A C 1
ATOM 590 O O . PHE A 1 72 ? 1.498 -2.435 2.361 1.00 96.25 72 PHE A O 1
ATOM 597 N N . PHE A 1 73 ? 2.519 -3.088 4.270 1.00 94.00 73 PHE A N 1
ATOM 598 C CA . PHE A 1 73 ? 3.257 -1.867 4.569 1.00 94.00 73 PHE A CA 1
ATOM 599 C C . PHE A 1 73 ? 4.752 -2.158 4.735 1.00 94.00 73 PHE A C 1
ATOM 601 O O . PHE A 1 73 ? 5.147 -3.064 5.470 1.00 94.00 73 PHE A O 1
ATOM 608 N N . TYR A 1 74 ? 5.587 -1.337 4.103 1.00 89.50 74 TYR A N 1
ATOM 609 C CA . TYR A 1 74 ? 7.056 -1.384 4.190 1.00 89.50 74 TYR A CA 1
ATOM 610 C C . TYR A 1 74 ? 7.652 -0.216 5.004 1.00 89.50 74 TYR A C 1
ATOM 612 O O . TYR A 1 74 ? 8.852 -0.171 5.266 1.00 89.50 74 TYR A O 1
ATOM 620 N N . ASP A 1 75 ? 6.809 0.751 5.368 1.00 79.75 75 ASP A N 1
ATOM 621 C CA . ASP A 1 75 ? 7.140 2.044 5.972 1.00 79.75 75 ASP A CA 1
ATOM 622 C C . ASP A 1 75 ? 6.811 2.073 7.484 1.00 79.75 75 ASP A C 1
ATOM 624 O O . ASP A 1 75 ? 6.277 1.125 8.056 1.00 79.75 75 ASP A O 1
ATOM 628 N N . THR A 1 76 ? 7.099 3.199 8.137 1.00 71.56 76 THR A N 1
ATOM 629 C CA . THR A 1 76 ? 6.572 3.619 9.447 1.00 71.56 76 THR A CA 1
ATOM 630 C C . THR A 1 76 ? 5.070 3.386 9.703 1.00 71.56 76 THR A C 1
ATOM 632 O O . THR A 1 76 ? 4.681 3.293 10.870 1.00 71.56 76 THR A O 1
ATOM 635 N N . LEU A 1 77 ? 4.227 3.256 8.671 1.00 75.69 77 LEU A N 1
ATOM 636 C CA . LEU A 1 77 ? 2.835 2.798 8.773 1.00 75.69 77 LEU A CA 1
ATOM 637 C C . LEU A 1 77 ? 2.704 1.406 9.398 1.00 75.69 77 LEU A C 1
ATOM 639 O O . LEU A 1 77 ? 1.678 1.108 10.004 1.00 75.69 77 LEU A O 1
ATOM 643 N N . ALA A 1 78 ? 3.752 0.586 9.339 1.00 78.50 78 ALA A N 1
ATOM 644 C CA . ALA A 1 78 ? 3.855 -0.694 10.028 1.00 78.50 78 ALA A CA 1
ATOM 645 C C . ALA A 1 78 ? 4.057 -0.544 11.554 1.00 78.50 78 ALA A C 1
ATOM 647 O O . ALA A 1 78 ? 4.949 -1.146 12.153 1.00 78.50 78 ALA A O 1
ATOM 648 N N . SER A 1 79 ? 3.245 0.292 12.200 1.00 85.81 79 SER A N 1
ATOM 649 C CA . SER A 1 79 ? 3.317 0.591 13.628 1.00 85.81 79 SER A CA 1
ATOM 650 C C . SER A 1 79 ? 1.916 0.624 14.222 1.00 85.81 79 SER A C 1
ATOM 652 O O . SER A 1 79 ? 1.078 1.425 13.808 1.00 85.81 79 SER A O 1
ATOM 654 N N . ALA A 1 80 ? 1.661 -0.225 15.221 1.00 86.31 80 ALA A N 1
ATOM 655 C CA . ALA A 1 80 ? 0.343 -0.326 15.845 1.00 86.31 80 ALA A CA 1
ATOM 656 C C . ALA A 1 80 ? -0.168 1.024 16.398 1.00 86.31 80 ALA A C 1
ATOM 658 O O . ALA A 1 80 ? -1.283 1.403 16.048 1.00 86.31 80 ALA A O 1
ATOM 659 N N . PRO A 1 81 ? 0.634 1.831 17.130 1.00 87.00 81 PRO A N 1
ATOM 660 C CA . PRO A 1 81 ? 0.212 3.169 17.559 1.00 87.00 81 PRO A CA 1
ATOM 661 C C . PRO A 1 81 ? -0.174 4.101 16.404 1.00 87.00 81 PRO A C 1
ATOM 663 O O . PRO A 1 81 ? -1.099 4.905 16.525 1.00 87.00 81 PRO A O 1
ATOM 666 N N . LYS A 1 82 ? 0.539 4.003 15.275 1.00 88.69 82 LYS A N 1
ATOM 667 C CA . LYS A 1 82 ? 0.269 4.820 14.090 1.00 88.69 82 LYS A CA 1
ATOM 668 C C . LYS A 1 82 ? -1.054 4.413 13.447 1.00 88.69 82 LYS A C 1
ATOM 670 O O . LYS A 1 82 ? -1.841 5.295 13.121 1.00 88.69 82 LYS A O 1
ATOM 675 N N . LEU A 1 83 ? -1.307 3.109 13.318 1.00 90.06 83 LEU A N 1
ATOM 676 C CA . LEU A 1 83 ? -2.567 2.579 12.800 1.00 90.06 83 LEU A CA 1
ATOM 677 C C . LEU A 1 83 ? -3.745 2.901 13.723 1.00 90.06 83 LEU A C 1
ATOM 679 O O . LEU A 1 83 ? -4.743 3.405 13.224 1.00 90.06 83 LEU A O 1
ATOM 683 N N . CYS A 1 84 ? -3.619 2.735 15.045 1.00 90.38 84 CYS A N 1
ATOM 684 C CA . CYS A 1 84 ? -4.657 3.156 15.998 1.00 90.38 84 CYS A CA 1
ATOM 685 C C . CYS A 1 84 ? -5.046 4.621 15.784 1.00 90.38 84 CYS A C 1
ATOM 687 O O . CYS A 1 84 ? -6.220 4.943 15.629 1.00 90.38 84 CYS A O 1
ATOM 689 N N . SER A 1 85 ? -4.045 5.508 15.732 1.00 89.38 85 SER A N 1
ATOM 690 C CA . SER A 1 85 ? -4.275 6.940 15.546 1.00 89.38 85 SER A CA 1
ATOM 691 C C . SER A 1 85 ? -4.848 7.275 14.171 1.00 89.38 85 SER A C 1
ATOM 693 O O . SER A 1 85 ? -5.644 8.203 14.071 1.00 89.38 85 SER A O 1
ATOM 695 N N . LEU A 1 86 ? -4.409 6.592 13.113 1.00 91.06 86 LEU A N 1
ATOM 696 C CA . LEU A 1 86 ? -4.824 6.895 11.745 1.00 91.06 86 LEU A CA 1
ATOM 697 C C . LEU A 1 86 ? -6.240 6.391 11.459 1.00 91.06 86 LEU A C 1
ATOM 699 O O . LEU A 1 86 ? -7.034 7.099 10.846 1.00 91.06 86 LEU A O 1
ATOM 703 N N . LEU A 1 87 ? -6.549 5.181 11.919 1.00 91.69 87 LEU A N 1
ATOM 704 C CA . LEU A 1 87 ? -7.838 4.526 11.718 1.00 91.69 87 LEU A CA 1
ATOM 705 C C . LEU A 1 87 ? -8.871 4.930 12.779 1.00 91.69 87 LEU A C 1
ATOM 707 O O . LEU A 1 87 ? -10.036 4.578 12.654 1.00 91.69 87 LEU A O 1
ATOM 711 N N . SER A 1 88 ? -8.467 5.708 13.792 1.00 91.12 88 SER A N 1
ATOM 712 C CA . SER A 1 88 ? -9.315 6.084 14.934 1.00 91.12 88 SER A CA 1
ATOM 713 C C . SER A 1 88 ? -9.891 4.862 15.661 1.00 91.12 88 SER A C 1
ATOM 715 O O . SER A 1 88 ? -11.067 4.852 16.027 1.00 91.12 88 SER A O 1
ATOM 717 N N . LEU A 1 89 ? -9.059 3.828 15.851 1.00 89.31 89 LEU A N 1
ATOM 718 C CA . LEU A 1 89 ? -9.472 2.602 16.538 1.00 89.31 89 LEU A CA 1
ATOM 719 C C . LEU A 1 89 ? -9.787 2.888 18.018 1.00 89.31 89 LEU A C 1
ATOM 721 O O . LEU A 1 89 ? -9.127 3.740 18.626 1.00 89.31 89 LEU A O 1
ATOM 725 N N . PRO A 1 90 ? -10.756 2.173 18.619 1.00 86.88 90 PRO A N 1
ATOM 726 C CA . PRO A 1 90 ? -10.995 2.213 20.059 1.00 86.88 90 PRO A CA 1
ATOM 727 C C . PRO A 1 90 ? -9.734 1.859 20.860 1.00 86.88 90 PRO A C 1
ATOM 729 O O . PRO A 1 90 ? -8.920 1.058 20.410 1.00 86.88 90 PRO A O 1
ATOM 732 N N . GLU A 1 91 ? -9.594 2.387 22.080 1.00 79.06 91 GLU A N 1
ATOM 733 C CA . GLU A 1 91 ? -8.437 2.081 22.947 1.00 79.06 91 GLU A CA 1
ATOM 734 C C . GLU A 1 91 ? -8.304 0.582 23.272 1.00 79.06 91 GLU A C 1
ATOM 736 O O . GLU A 1 91 ? -7.195 0.089 23.475 1.00 79.06 91 GLU A O 1
ATOM 741 N N . ASP A 1 92 ? -9.423 -0.147 23.273 1.00 83.69 92 ASP A N 1
ATOM 742 C CA . ASP A 1 92 ? -9.469 -1.592 23.514 1.00 83.69 92 ASP A CA 1
ATOM 743 C C . ASP A 1 92 ? -9.093 -2.429 22.272 1.00 83.69 92 ASP A C 1
ATOM 745 O O . ASP A 1 92 ? -8.905 -3.643 22.375 1.00 83.69 92 ASP A O 1
ATOM 749 N N . GLU A 1 93 ? -8.977 -1.807 21.094 1.00 84.94 93 GLU A N 1
ATOM 750 C CA . GLU A 1 93 ? -8.653 -2.473 19.833 1.00 84.94 93 GLU A CA 1
ATOM 751 C C . GLU A 1 93 ? -7.202 -2.188 19.424 1.00 84.94 93 GLU A C 1
ATOM 753 O O . GLU A 1 93 ? -6.853 -1.117 18.921 1.00 84.94 93 GLU A O 1
ATOM 758 N N . VAL A 1 94 ? -6.333 -3.183 19.619 1.00 86.19 94 VAL A N 1
ATOM 759 C CA . VAL A 1 94 ? -4.928 -3.104 19.204 1.00 86.19 94 VAL A CA 1
ATOM 760 C C . VAL A 1 94 ? -4.759 -3.781 17.838 1.00 86.19 94 VAL A C 1
ATOM 762 O O . VAL A 1 94 ? -4.979 -4.991 17.736 1.00 86.19 94 VAL A O 1
ATOM 765 N N . PRO A 1 95 ? -4.339 -3.053 16.784 1.00 89.31 95 PRO A N 1
ATOM 766 C CA . PRO A 1 95 ? -4.164 -3.614 15.455 1.00 89.31 95 PRO A CA 1
ATOM 767 C C . PRO A 1 95 ? -3.029 -4.638 15.467 1.00 89.31 95 PRO A C 1
ATOM 769 O O . PRO A 1 95 ? -1.904 -4.354 15.892 1.00 89.31 95 PRO A O 1
ATOM 772 N N . VAL A 1 96 ? -3.332 -5.840 14.982 1.00 91.75 96 VAL A N 1
ATOM 773 C CA . VAL A 1 96 ? -2.371 -6.941 14.904 1.00 91.75 96 VAL A CA 1
ATOM 774 C C . VAL A 1 96 ? -1.617 -6.851 13.583 1.00 91.75 96 VAL A C 1
ATOM 776 O O . VAL A 1 96 ? -2.199 -6.970 12.507 1.00 91.75 96 VAL A O 1
ATOM 779 N N . LEU A 1 97 ? -0.309 -6.630 13.681 1.00 92.38 97 LEU A N 1
ATOM 780 C CA . LEU A 1 97 ? 0.608 -6.600 12.547 1.00 92.38 97 LEU A CA 1
ATOM 781 C C . LEU A 1 97 ? 1.345 -7.937 12.451 1.00 92.38 97 LEU A C 1
ATOM 783 O O . LEU A 1 97 ? 1.997 -8.361 13.408 1.00 92.38 97 LEU A O 1
ATOM 787 N N . HIS A 1 98 ? 1.292 -8.570 11.283 1.00 93.75 98 HIS A N 1
ATOM 788 C CA . HIS A 1 98 ? 2.035 -9.798 10.999 1.00 93.75 98 HIS A CA 1
ATOM 789 C C . HIS A 1 98 ? 3.251 -9.488 10.138 1.00 93.75 98 HIS A C 1
ATOM 791 O O . HIS A 1 98 ? 3.172 -8.668 9.225 1.00 93.75 98 HIS A O 1
ATOM 797 N N . LYS A 1 99 ? 4.385 -10.135 10.415 1.00 94.94 99 LYS A N 1
ATOM 798 C CA . LYS A 1 99 ? 5.553 -10.030 9.535 1.00 94.94 99 LYS A CA 1
ATOM 799 C C . LYS A 1 99 ? 5.232 -10.708 8.215 1.00 94.94 99 LYS A C 1
ATOM 801 O O . LYS A 1 99 ? 4.757 -11.840 8.204 1.00 94.94 99 LYS A O 1
ATOM 806 N N . ALA A 1 100 ? 5.535 -10.024 7.126 1.00 96.44 100 ALA A N 1
ATOM 807 C CA . ALA A 1 100 ? 5.269 -10.530 5.796 1.00 96.44 100 ALA A CA 1
ATOM 808 C C . ALA A 1 100 ? 6.272 -9.970 4.794 1.00 96.44 100 ALA A C 1
ATOM 810 O O . ALA A 1 100 ? 7.109 -9.118 5.108 1.00 96.44 100 ALA A O 1
ATOM 811 N N . SER A 1 101 ? 6.155 -10.427 3.560 1.00 95.88 101 SER A N 1
ATOM 812 C CA . SER A 1 101 ? 6.902 -9.878 2.439 1.00 95.88 101 SER A CA 1
ATOM 813 C C . SER A 1 101 ? 6.104 -9.957 1.153 1.00 95.88 101 SER A C 1
ATOM 815 O O . SER A 1 101 ? 5.274 -10.848 1.012 1.00 95.88 101 SER A O 1
ATOM 817 N N . VAL A 1 102 ? 6.416 -9.081 0.207 1.00 95.69 102 VAL A N 1
ATOM 818 C CA . VAL A 1 102 ? 5.833 -9.083 -1.140 1.00 95.69 102 VAL A CA 1
ATOM 819 C C . VAL A 1 102 ? 6.919 -9.259 -2.191 1.00 95.69 102 VAL A C 1
ATOM 821 O O . VAL A 1 102 ? 8.065 -8.856 -1.971 1.00 95.69 102 VAL A O 1
ATOM 824 N N . THR A 1 103 ? 6.559 -9.854 -3.323 1.00 94.44 103 THR A N 1
ATOM 825 C CA . THR A 1 103 ? 7.411 -9.987 -4.513 1.00 94.44 103 THR A CA 1
ATOM 826 C C . THR A 1 103 ? 7.016 -8.980 -5.595 1.00 94.44 103 THR A C 1
ATOM 828 O O . THR A 1 103 ? 5.953 -8.363 -5.518 1.00 94.44 103 THR A O 1
ATOM 831 N N . GLY A 1 104 ? 7.887 -8.764 -6.587 1.00 92.94 104 GLY A N 1
ATOM 832 C CA . GLY A 1 104 ? 7.605 -7.847 -7.704 1.00 92.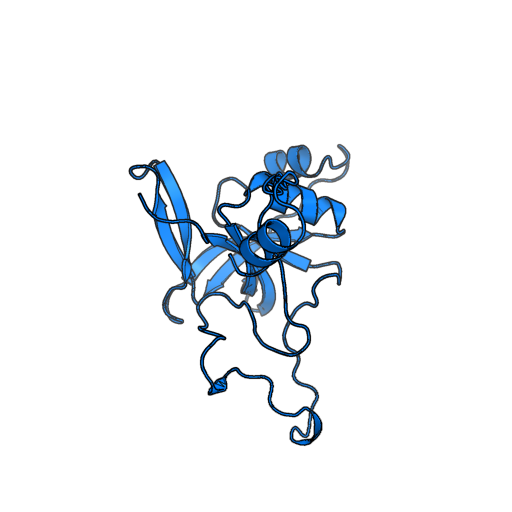94 104 GLY A CA 1
ATOM 833 C C . GLY A 1 104 ? 7.682 -6.361 -7.342 1.00 92.94 104 GLY A C 1
ATOM 834 O O . GLY A 1 104 ? 7.298 -5.511 -8.138 1.00 92.94 104 GLY A O 1
ATOM 835 N N . GLY A 1 105 ? 8.169 -6.032 -6.144 1.00 93.69 105 GLY A N 1
ATOM 836 C CA . GLY A 1 105 ? 8.358 -4.660 -5.680 1.00 93.69 105 GLY A CA 1
ATOM 837 C C . GLY A 1 105 ? 9.830 -4.315 -5.493 1.00 93.69 105 GLY A C 1
ATOM 838 O O . GLY A 1 105 ? 10.625 -5.166 -5.091 1.00 93.69 105 GLY A O 1
ATOM 839 N N . GLU A 1 106 ? 10.190 -3.061 -5.731 1.00 94.06 106 GLU A N 1
ATOM 840 C CA . GLU A 1 106 ? 11.515 -2.512 -5.437 1.00 94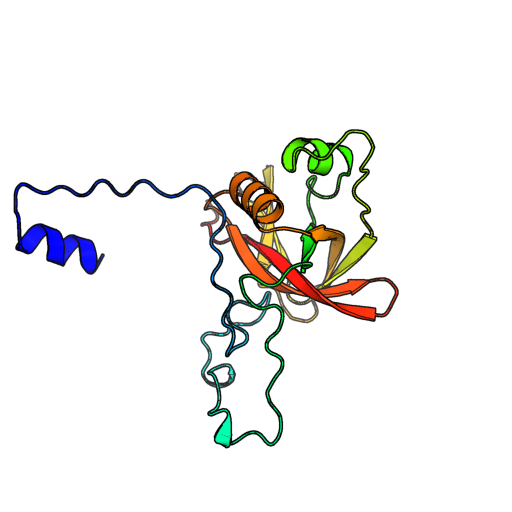.06 106 GLU A CA 1
ATOM 841 C C . GLU A 1 106 ? 11.390 -1.226 -4.613 1.00 94.06 106 GLU A C 1
ATOM 843 O O . GLU A 1 106 ? 10.395 -0.506 -4.697 1.00 94.06 106 GLU A O 1
ATOM 848 N N . MET A 1 107 ? 12.385 -0.970 -3.762 1.00 92.56 107 MET A N 1
ATOM 849 C CA . MET A 1 107 ? 12.437 0.238 -2.946 1.00 92.56 107 MET A CA 1
ATOM 850 C C . MET A 1 107 ? 13.259 1.304 -3.652 1.00 92.56 107 MET A C 1
ATOM 852 O O . MET A 1 107 ? 14.469 1.156 -3.811 1.00 92.56 107 MET A O 1
ATOM 856 N N . GLU A 1 108 ? 12.616 2.416 -3.973 1.00 90.56 108 GLU A N 1
ATOM 857 C CA . GLU A 1 108 ? 13.276 3.630 -4.428 1.00 90.56 108 GLU A CA 1
ATOM 858 C C . GLU A 1 108 ? 13.191 4.734 -3.373 1.00 90.56 108 GLU A C 1
ATOM 860 O O . GLU A 1 108 ? 12.491 4.624 -2.361 1.00 90.56 108 GLU A O 1
ATOM 865 N N . THR A 1 109 ? 13.935 5.817 -3.595 1.00 86.38 109 THR A N 1
ATOM 866 C CA . THR A 1 109 ? 13.876 7.000 -2.734 1.00 86.38 109 THR A CA 1
ATOM 867 C C . THR A 1 109 ? 13.508 8.236 -3.537 1.00 86.38 109 THR A C 1
ATOM 869 O O . THR A 1 109 ? 13.972 8.411 -4.660 1.00 86.38 109 THR A O 1
ATOM 872 N N . TRP A 1 110 ? 12.704 9.118 -2.950 1.00 78.75 110 TRP A N 1
ATOM 873 C CA . TRP A 1 110 ? 12.282 10.374 -3.569 1.00 78.75 110 TRP A CA 1
ATOM 874 C C . TRP A 1 110 ? 12.402 11.554 -2.598 1.00 78.75 110 TRP A C 1
ATOM 876 O O . TRP A 1 110 ? 12.621 11.383 -1.392 1.00 78.75 110 TRP A O 1
ATOM 886 N N . GLY A 1 111 ? 12.325 12.777 -3.135 1.00 75.88 111 GLY A N 1
ATOM 887 C CA . GLY A 1 111 ? 12.492 14.005 -2.353 1.00 75.88 111 GLY A CA 1
ATOM 888 C C . GLY A 1 111 ? 13.902 14.129 -1.774 1.00 75.88 111 GLY A C 1
ATOM 889 O O . GLY A 1 111 ? 14.064 14.323 -0.568 1.00 75.88 111 GLY A O 1
ATOM 890 N N . ASN A 1 112 ? 14.917 13.970 -2.630 1.00 79.75 112 ASN A N 1
ATOM 891 C CA . ASN A 1 112 ? 16.342 13.988 -2.280 1.00 79.75 112 A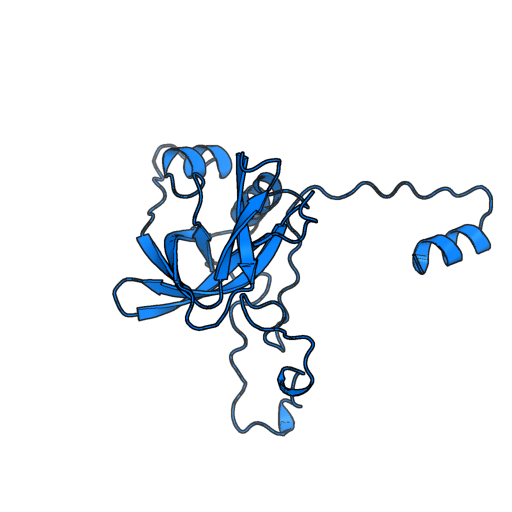SN A CA 1
ATOM 892 C C . ASN A 1 112 ? 16.743 12.908 -1.257 1.00 79.75 112 ASN A C 1
ATOM 894 O O . ASN A 1 112 ? 17.527 13.168 -0.343 1.00 79.75 112 ASN A O 1
ATOM 898 N N . GLY A 1 113 ? 16.188 11.700 -1.389 1.00 78.44 113 GLY A N 1
ATOM 899 C CA . GLY A 1 113 ? 16.529 10.562 -0.528 1.00 78.44 113 GLY A CA 1
ATOM 900 C C . GLY A 1 113 ? 15.839 10.561 0.838 1.00 78.44 113 GLY A C 1
ATOM 901 O O . GLY A 1 113 ? 16.213 9.784 1.712 1.00 78.44 113 GLY A O 1
ATOM 902 N N . LYS A 1 114 ? 14.855 11.441 1.056 1.00 79.81 114 LYS A N 1
ATOM 903 C CA . LYS A 1 114 ? 14.168 11.569 2.349 1.00 79.81 114 LYS A CA 1
ATOM 904 C C . LYS A 1 114 ? 13.068 10.528 2.548 1.00 79.81 114 LYS A C 1
ATOM 906 O O . LYS A 1 114 ? 12.769 10.180 3.690 1.00 79.81 114 LYS A O 1
ATOM 911 N N . TYR A 1 115 ? 12.447 10.077 1.465 1.00 82.06 115 TYR A N 1
ATOM 912 C CA . TYR A 1 115 ? 11.257 9.239 1.520 1.00 82.06 115 TYR A CA 1
ATOM 913 C C . TYR A 1 115 ? 11.467 7.962 0.726 1.00 82.06 115 TYR A C 1
ATOM 915 O O . TYR A 1 115 ? 11.908 8.015 -0.419 1.00 82.06 115 TYR A O 1
ATOM 923 N N . ASN A 1 116 ? 11.115 6.834 1.332 1.00 87.31 116 ASN A N 1
ATOM 924 C CA . ASN A 1 116 ? 11.119 5.536 0.678 1.00 87.31 116 ASN A CA 1
ATOM 925 C C . ASN A 1 116 ? 9.803 5.340 -0.084 1.00 87.31 116 ASN A C 1
ATOM 927 O O . ASN A 1 116 ? 8.729 5.605 0.455 1.00 87.31 116 ASN A O 1
ATOM 931 N N . ALA A 1 117 ? 9.889 4.852 -1.314 1.00 90.38 117 ALA A N 1
ATOM 932 C CA . ALA A 1 117 ? 8.758 4.587 -2.189 1.00 90.38 117 ALA A CA 1
ATOM 933 C C . ALA A 1 117 ? 8.843 3.156 -2.719 1.00 90.38 117 ALA A C 1
ATOM 935 O O . ALA A 1 117 ? 9.896 2.735 -3.194 1.00 90.38 117 ALA A O 1
ATOM 936 N N . LEU A 1 118 ? 7.737 2.419 -2.642 1.00 93.62 118 LEU A N 1
ATOM 937 C CA . LEU A 1 118 ? 7.605 1.130 -3.308 1.00 93.62 118 LEU A CA 1
ATOM 938 C C . LEU A 1 118 ? 7.204 1.352 -4.767 1.00 93.62 118 LEU A C 1
ATOM 940 O O . LEU A 1 118 ? 6.183 1.985 -5.042 1.00 93.62 118 LEU A O 1
ATOM 944 N N . VAL A 1 119 ? 7.991 0.807 -5.685 1.00 94.00 119 VAL A N 1
ATOM 945 C CA . VAL A 1 119 ? 7.728 0.806 -7.129 1.00 94.00 119 VAL A CA 1
ATOM 946 C C . VAL A 1 119 ? 7.651 -0.617 -7.664 1.00 94.00 119 VAL A C 1
ATOM 948 O O . VAL A 1 119 ? 7.956 -1.577 -6.952 1.00 94.00 119 VAL A O 1
ATOM 951 N N . ASP A 1 120 ? 7.237 -0.754 -8.923 1.00 94.31 120 ASP A N 1
ATOM 952 C CA . ASP A 1 120 ? 7.335 -2.029 -9.628 1.00 94.31 120 ASP A CA 1
ATOM 953 C C . ASP A 1 120 ? 8.802 -2.441 -9.758 1.00 94.31 120 ASP A C 1
ATOM 955 O O . ASP A 1 120 ? 9.643 -1.675 -10.223 1.00 94.31 120 ASP A O 1
ATOM 959 N N . GLY A 1 121 ? 9.086 -3.673 -9.356 1.00 92.94 121 GLY A N 1
ATOM 960 C CA . GLY A 1 121 ? 10.387 -4.309 -9.471 1.00 92.94 121 GLY A CA 1
ATOM 961 C C . GLY A 1 121 ? 10.284 -5.659 -10.183 1.00 92.94 121 GLY A C 1
ATOM 962 O O . GLY A 1 121 ? 9.193 -6.111 -10.542 1.00 92.94 121 GLY A O 1
ATOM 963 N N . PRO A 1 122 ? 11.415 -6.349 -10.389 1.00 91.69 122 PRO A N 1
ATOM 964 C CA . PRO A 1 122 ? 11.406 -7.691 -10.955 1.00 91.69 122 PRO A CA 1
ATOM 965 C C . PRO A 1 122 ? 10.736 -8.685 -9.995 1.00 91.69 122 PRO A C 1
ATOM 967 O O . PRO A 1 122 ? 10.814 -8.532 -8.778 1.00 91.69 122 PRO A O 1
ATOM 970 N N . GLU A 1 123 ? 10.153 -9.760 -10.532 1.00 88.38 123 GLU A N 1
ATOM 971 C CA . GLU A 1 123 ? 9.493 -10.826 -9.751 1.00 88.38 123 GLU A CA 1
ATOM 972 C C . GLU A 1 123 ? 10.409 -11.433 -8.671 1.00 88.38 123 GLU A C 1
ATOM 974 O O . GLU A 1 123 ? 9.962 -11.786 -7.583 1.00 88.38 123 GLU A O 1
ATOM 979 N N . SER A 1 124 ? 11.718 -11.490 -8.936 1.00 89.19 124 SER A N 1
ATOM 980 C CA . SER A 1 124 ? 12.725 -11.969 -7.984 1.00 89.19 124 SER A CA 1
ATOM 981 C C . SER A 1 124 ? 12.995 -11.013 -6.819 1.00 89.19 124 SER A C 1
ATOM 983 O O . SER A 1 124 ? 13.646 -11.408 -5.851 1.00 89.19 124 SER A O 1
ATOM 985 N N . SER A 1 125 ? 12.582 -9.748 -6.928 1.00 93.56 125 SER A N 1
ATOM 986 C CA . SER A 1 125 ? 12.746 -8.767 -5.859 1.00 93.56 125 SER A CA 1
ATOM 987 C C . SER A 1 125 ? 11.720 -9.015 -4.766 1.00 93.56 125 SER A C 1
ATOM 989 O O . SER A 1 125 ? 10.551 -9.283 -5.043 1.00 93.56 125 SER A O 1
ATOM 991 N N . ARG A 1 126 ? 12.169 -8.916 -3.514 1.00 94.06 126 ARG A N 1
ATOM 992 C CA . ARG A 1 126 ? 11.355 -9.189 -2.333 1.00 94.06 126 ARG A CA 1
ATOM 993 C C . ARG A 1 126 ? 11.516 -8.083 -1.308 1.00 94.06 126 ARG A C 1
ATOM 995 O O . ARG A 1 126 ? 12.629 -7.808 -0.857 1.00 94.06 126 ARG A O 1
ATOM 1002 N N . ILE A 1 127 ? 10.396 -7.499 -0.897 1.00 94.81 127 ILE A N 1
ATOM 1003 C CA . ILE A 1 127 ? 10.347 -6.451 0.123 1.00 94.81 127 ILE A CA 1
ATOM 1004 C C . ILE A 1 127 ? 9.763 -7.032 1.401 1.00 94.81 127 ILE A C 1
ATOM 1006 O O . ILE A 1 127 ? 8.675 -7.599 1.394 1.00 94.81 127 ILE A O 1
ATOM 1010 N N . ASN A 1 128 ? 10.493 -6.888 2.506 1.00 94.94 128 ASN A N 1
ATOM 1011 C CA . ASN A 1 128 ? 10.018 -7.278 3.829 1.00 94.94 128 ASN A CA 1
ATOM 1012 C C . ASN A 1 128 ? 9.250 -6.127 4.471 1.00 94.94 128 ASN A C 1
ATOM 1014 O O . ASN A 1 128 ? 9.628 -4.964 4.337 1.00 94.94 128 ASN A O 1
ATOM 1018 N N . GLY A 1 129 ? 8.213 -6.463 5.221 1.00 94.88 129 GLY A N 1
ATOM 1019 C CA . GLY A 1 129 ? 7.376 -5.485 5.886 1.00 94.88 129 GLY A CA 1
ATOM 1020 C C . GLY A 1 129 ? 6.389 -6.155 6.821 1.00 94.88 129 GLY A C 1
ATOM 1021 O O . GLY A 1 129 ? 6.670 -7.193 7.432 1.00 94.88 129 GLY A O 1
ATOM 1022 N N . TRP A 1 130 ? 5.228 -5.532 6.937 1.00 95.31 130 TRP A N 1
ATOM 1023 C CA . TRP A 1 130 ? 4.168 -5.974 7.819 1.00 95.31 130 TRP A CA 1
ATOM 1024 C C . TRP A 1 130 ? 2.833 -5.917 7.114 1.00 95.31 130 TRP A C 1
ATOM 1026 O O . TRP A 1 130 ? 2.629 -5.098 6.221 1.00 95.31 130 TRP A O 1
ATOM 1036 N N . VAL A 1 131 ? 1.914 -6.769 7.542 1.00 95.50 131 VAL A N 1
ATOM 1037 C CA . VAL A 1 131 ? 0.548 -6.774 7.038 1.00 95.50 131 VAL A CA 1
ATOM 1038 C C . VAL A 1 131 ? -0.441 -6.562 8.154 1.00 95.50 131 VAL A C 1
ATOM 1040 O O . VAL A 1 131 ? -0.244 -7.019 9.280 1.00 95.50 131 VAL A O 1
ATOM 1043 N N . TYR A 1 132 ? -1.510 -5.865 7.809 1.00 94.81 132 TYR A N 1
ATOM 1044 C CA . TYR A 1 132 ? -2.655 -5.627 8.667 1.00 94.81 132 TYR A CA 1
ATOM 1045 C C . TYR A 1 132 ? -3.923 -5.952 7.888 1.00 94.81 132 TYR A C 1
ATOM 1047 O O . TYR A 1 132 ? -4.020 -5.679 6.688 1.00 94.81 132 TYR A O 1
ATOM 1055 N N . GLN A 1 133 ? -4.891 -6.545 8.576 1.00 94.56 133 GLN A N 1
ATOM 1056 C CA . GLN A 1 133 ? -6.185 -6.850 7.997 1.00 94.56 133 GLN A CA 1
ATOM 1057 C C . GLN A 1 133 ? -7.097 -5.631 8.130 1.00 94.56 133 GLN A C 1
ATOM 1059 O O . GLN A 1 133 ? -7.593 -5.328 9.211 1.00 94.56 133 GLN A O 1
ATOM 1064 N N . VAL A 1 134 ? -7.324 -4.934 7.023 1.00 93.88 134 VAL A N 1
ATOM 1065 C CA . VAL A 1 134 ? -8.259 -3.813 6.954 1.00 93.88 134 VAL A CA 1
ATOM 1066 C C . VAL A 1 134 ? -9.673 -4.372 6.870 1.00 93.88 134 VAL A C 1
ATOM 1068 O O . VAL A 1 134 ? -9.988 -5.165 5.985 1.00 93.88 134 VAL A O 1
ATOM 1071 N N . THR A 1 135 ? -10.522 -3.986 7.816 1.00 92.69 135 THR A N 1
ATOM 1072 C CA . THR A 1 135 ? -11.845 -4.590 8.030 1.00 92.69 135 THR A CA 1
ATOM 1073 C C . THR A 1 135 ? -13.007 -3.789 7.449 1.00 92.69 135 THR A C 1
ATOM 1075 O O . THR A 1 135 ? -14.103 -4.337 7.351 1.00 92.69 135 THR A O 1
ATOM 1078 N N . SER A 1 136 ? -12.794 -2.531 7.052 1.00 93.19 136 SER A N 1
ATOM 1079 C CA . SER A 1 136 ? -13.840 -1.675 6.485 1.00 93.19 136 SER A CA 1
ATOM 1080 C C . SER A 1 136 ? -13.310 -0.690 5.442 1.00 93.19 136 SER A C 1
ATOM 1082 O O . SER A 1 136 ? -12.115 -0.376 5.403 1.00 93.19 136 SER A O 1
ATOM 1084 N N . GLU A 1 137 ? -14.230 -0.169 4.630 1.00 93.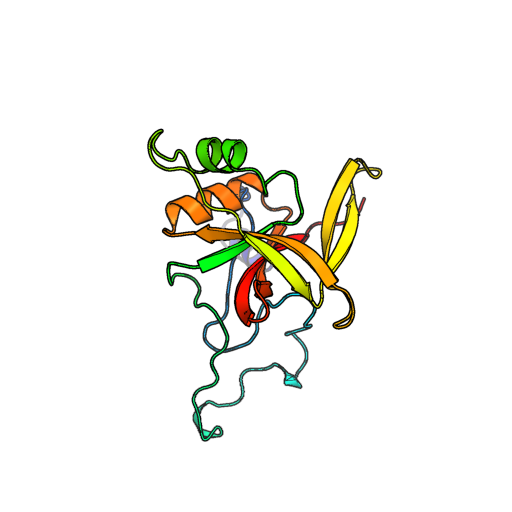00 137 GLU A N 1
ATOM 1085 C CA . GLU A 1 137 ? -13.948 0.862 3.629 1.00 93.00 137 GLU A CA 1
ATOM 1086 C C . GLU A 1 137 ? -13.427 2.147 4.278 1.00 93.00 137 GLU A C 1
ATOM 1088 O O . GLU A 1 137 ? -12.492 2.757 3.770 1.00 93.00 137 GLU A O 1
ATOM 1093 N N . GLU A 1 138 ? -13.956 2.539 5.440 1.00 93.81 138 GLU A N 1
ATOM 1094 C CA . GLU A 1 138 ? -13.536 3.753 6.146 1.00 93.81 138 GLU A CA 1
ATOM 1095 C C . GLU A 1 138 ? -12.076 3.676 6.603 1.00 93.81 138 GLU A C 1
ATOM 1097 O O . GLU A 1 138 ? -11.340 4.664 6.496 1.00 93.81 138 GLU A O 1
ATOM 1102 N N . HIS A 1 139 ? -11.645 2.505 7.083 1.00 93.94 139 HIS A N 1
ATOM 1103 C CA . HIS A 1 139 ? -10.254 2.268 7.459 1.00 93.94 139 HIS A CA 1
ATOM 1104 C C . HIS A 1 139 ? -9.335 2.338 6.238 1.00 93.94 139 HIS A C 1
ATOM 1106 O O . HIS A 1 139 ? -8.284 2.981 6.279 1.00 93.94 139 HIS A O 1
ATOM 1112 N N . GLU A 1 140 ? -9.743 1.732 5.126 1.00 94.44 140 GLU A N 1
ATOM 1113 C CA . GLU A 1 140 ? -8.995 1.830 3.879 1.00 94.44 140 GLU A CA 1
ATOM 1114 C C . GLU A 1 140 ? -8.909 3.275 3.375 1.00 94.44 140 GLU A C 1
ATOM 1116 O O . GLU A 1 140 ? -7.841 3.749 2.986 1.00 94.44 140 GLU A O 1
ATOM 1121 N N . ASP A 1 141 ? -10.008 4.019 3.432 1.00 92.94 141 ASP A N 1
ATOM 1122 C CA . ASP A 1 141 ? -10.052 5.412 3.016 1.00 92.94 141 ASP A CA 1
ATOM 1123 C C . ASP A 1 141 ? -9.149 6.309 3.864 1.00 92.94 141 ASP A C 1
ATOM 1125 O O . ASP A 1 141 ? -8.544 7.249 3.335 1.00 92.94 141 ASP A O 1
ATOM 1129 N N . ALA A 1 142 ? -9.020 6.024 5.161 1.00 93.12 142 ALA A N 1
ATOM 1130 C CA . ALA A 1 142 ? -8.057 6.691 6.029 1.00 93.12 142 ALA A CA 1
ATOM 1131 C C . ALA A 1 142 ? -6.609 6.404 5.593 1.00 93.12 142 ALA A C 1
ATOM 1133 O O . ALA A 1 142 ? -5.816 7.344 5.471 1.00 93.12 142 ALA A O 1
ATOM 1134 N N . LEU A 1 143 ? -6.280 5.147 5.270 1.00 93.56 143 LEU A N 1
ATOM 1135 C CA . LEU A 1 143 ? -4.964 4.769 4.734 1.00 93.56 143 LEU A CA 1
ATOM 1136 C C . LEU A 1 143 ? -4.671 5.481 3.410 1.00 93.56 143 LEU A C 1
ATOM 1138 O O . LEU A 1 143 ? -3.625 6.107 3.250 1.00 93.56 143 LEU A O 1
ATOM 1142 N N . ARG A 1 144 ? -5.627 5.474 2.477 1.00 93.56 144 ARG A N 1
ATOM 1143 C CA . ARG A 1 144 ? -5.478 6.138 1.175 1.00 93.56 144 ARG A CA 1
ATOM 1144 C C . ARG A 1 144 ? -5.260 7.641 1.324 1.00 93.56 144 ARG A C 1
ATOM 1146 O O . ARG A 1 144 ? -4.468 8.217 0.582 1.00 93.56 144 ARG A O 1
ATOM 1153 N N . LYS A 1 145 ? -5.964 8.300 2.251 1.00 91.44 145 LYS A N 1
ATOM 1154 C CA . LYS A 1 145 ? -5.772 9.735 2.532 1.00 91.44 145 LYS A CA 1
ATOM 1155 C C . LYS A 1 145 ? -4.383 10.018 3.097 1.00 91.44 145 LYS A C 1
ATOM 1157 O O . LYS A 1 145 ? -3.805 11.043 2.751 1.00 91.44 145 LYS A O 1
ATOM 1162 N N . TYR A 1 146 ? -3.857 9.127 3.937 1.00 90.12 146 TYR A N 1
ATOM 1163 C CA . TYR A 1 146 ? -2.520 9.269 4.511 1.00 90.12 146 TYR A CA 1
ATOM 1164 C C . TYR A 1 146 ? -1.419 9.197 3.451 1.00 90.12 146 TYR A C 1
ATOM 1166 O O . TYR A 1 146 ? -0.526 10.039 3.451 1.00 90.12 146 TYR A O 1
ATOM 1174 N N . GLU A 1 147 ? -1.510 8.233 2.534 1.00 87.69 147 GLU A N 1
ATOM 1175 C CA . GLU A 1 147 ? -0.521 8.060 1.463 1.00 87.69 147 GLU A CA 1
ATOM 1176 C C . GLU A 1 147 ? -0.579 9.182 0.426 1.00 87.69 147 GLU A C 1
ATOM 1178 O O . GLU A 1 147 ? 0.442 9.565 -0.139 1.00 87.69 147 GLU A O 1
ATOM 1183 N N . THR A 1 148 ? -1.750 9.806 0.258 1.00 86.81 148 THR A N 1
ATOM 1184 C CA . THR A 1 148 ? -2.027 10.899 -0.688 1.00 86.81 148 THR A CA 1
ATOM 1185 C C . THR A 1 148 ? -2.082 10.456 -2.154 1.00 86.81 148 THR A C 1
ATOM 1187 O O . THR A 1 148 ? -1.867 9.297 -2.497 1.00 86.81 148 THR A O 1
ATOM 1190 N N . ALA A 1 149 ? -2.381 11.399 -3.051 1.00 87.12 149 ALA A N 1
ATOM 1191 C CA . ALA A 1 149 ? -2.456 11.162 -4.495 1.00 87.12 149 ALA A CA 1
ATOM 1192 C C . ALA A 1 149 ? -1.102 10.820 -5.157 1.00 87.12 149 ALA A C 1
ATOM 1194 O O . ALA A 1 149 ? -1.064 10.575 -6.358 1.00 87.12 149 ALA A O 1
ATOM 1195 N N . ALA A 1 150 ? 0.001 10.817 -4.400 1.00 86.31 150 ALA A N 1
ATOM 1196 C CA . ALA A 1 150 ? 1.302 10.350 -4.878 1.00 86.31 150 ALA A CA 1
ATOM 1197 C C . ALA A 1 150 ? 1.370 8.820 -5.034 1.00 86.31 150 ALA A C 1
ATOM 1199 O O . ALA A 1 150 ? 2.292 8.316 -5.674 1.00 86.31 150 ALA A O 1
ATOM 1200 N N . TYR A 1 151 ? 0.407 8.092 -4.464 1.00 91.19 151 TYR A N 1
ATOM 1201 C CA . TYR A 1 151 ? 0.359 6.637 -4.492 1.00 91.19 151 TYR A CA 1
ATOM 1202 C C . TYR A 1 151 ? -0.931 6.128 -5.129 1.00 91.19 151 TYR A C 1
ATOM 1204 O O . TYR A 1 151 ? -1.939 6.830 -5.249 1.00 91.19 151 TYR A O 1
ATOM 1212 N N . GLU A 1 152 ? -0.909 4.859 -5.493 1.00 93.88 152 GLU A N 1
ATOM 1213 C CA . GLU A 1 152 ? -2.069 4.087 -5.898 1.00 93.88 152 GLU A CA 1
ATOM 1214 C C . GLU A 1 152 ? -2.105 2.755 -5.146 1.00 93.88 152 GLU A C 1
ATOM 1216 O O . GLU A 1 152 ? -1.082 2.229 -4.711 1.00 93.88 152 GLU A O 1
ATOM 1221 N N . VAL A 1 153 ? -3.301 2.212 -4.981 1.00 94.75 153 VAL A N 1
ATOM 1222 C CA . VAL A 1 153 ? -3.536 0.889 -4.423 1.00 94.75 153 VAL A CA 1
ATOM 1223 C C . VAL A 1 153 ? -3.429 -0.125 -5.551 1.00 94.75 153 VAL A C 1
ATOM 1225 O O . VAL A 1 153 ? -4.185 -0.059 -6.523 1.00 94.75 153 VAL A O 1
ATOM 1228 N N . VAL A 1 154 ? -2.535 -1.093 -5.381 1.00 94.56 154 VAL A N 1
ATOM 1229 C CA . VAL A 1 154 ? -2.350 -2.214 -6.307 1.00 94.56 154 VAL A CA 1
ATOM 1230 C C . VAL A 1 154 ? -2.512 -3.539 -5.587 1.00 94.56 154 VAL A C 1
ATOM 1232 O O . VAL A 1 154 ? -2.235 -3.637 -4.390 1.00 94.56 154 VAL A O 1
ATOM 1235 N N . LYS A 1 155 ? -2.936 -4.569 -6.319 1.00 94.38 155 LYS A N 1
ATOM 1236 C CA . LYS A 1 155 ? -2.912 -5.950 -5.835 1.00 94.38 155 LYS A CA 1
ATOM 1237 C C . LYS A 1 155 ? -1.464 -6.389 -5.640 1.00 94.38 155 LYS A C 1
ATOM 1239 O O . LYS A 1 155 ? -0.575 -5.988 -6.392 1.00 94.38 155 LYS A O 1
ATOM 1244 N N . CYS A 1 156 ? -1.222 -7.241 -4.661 1.00 93.88 156 CYS A N 1
ATOM 1245 C CA . CYS A 1 156 ? 0.070 -7.882 -4.477 1.00 93.88 156 CYS A CA 1
ATOM 1246 C C . CYS A 1 156 ? -0.092 -9.288 -3.906 1.00 93.88 156 CYS A C 1
ATOM 1248 O O . CYS A 1 156 ? -1.127 -9.653 -3.336 1.00 93.88 156 CYS A O 1
ATOM 1250 N N . GLU A 1 157 ? 0.960 -10.074 -4.087 1.00 93.12 157 GLU A N 1
ATOM 1251 C CA . GLU A 1 157 ? 1.105 -11.373 -3.459 1.00 93.12 157 GLU A CA 1
ATOM 1252 C C . GLU A 1 157 ? 1.913 -11.214 -2.169 1.00 93.12 157 GLU A C 1
ATOM 1254 O O . GLU A 1 157 ? 3.026 -10.687 -2.175 1.00 93.12 157 GLU A O 1
ATOM 1259 N N . ILE A 1 158 ? 1.315 -11.625 -1.055 1.00 94.75 158 ILE A N 1
ATOM 1260 C CA . ILE A 1 158 ? 1.850 -11.457 0.290 1.00 94.75 158 ILE A CA 1
ATOM 1261 C C . ILE A 1 158 ? 2.229 -12.831 0.827 1.00 94.75 158 ILE A C 1
ATOM 1263 O O . ILE A 1 158 ? 1.379 -13.705 0.980 1.00 94.75 158 ILE A O 1
ATOM 1267 N N . GLU A 1 159 ? 3.492 -13.002 1.190 1.00 95.19 159 GLU A N 1
ATOM 1268 C CA . GLU A 1 159 ? 3.974 -14.181 1.898 1.00 95.19 159 GLU A CA 1
ATOM 1269 C C . GLU A 1 159 ? 4.021 -13.896 3.405 1.00 95.19 159 GLU A C 1
ATOM 1271 O O . GLU A 1 159 ? 4.750 -13.005 3.852 1.00 95.19 159 GLU A O 1
ATOM 1276 N N . MET A 1 160 ? 3.253 -14.654 4.191 1.00 93.25 160 MET A N 1
ATOM 1277 C CA . MET A 1 160 ? 3.234 -14.596 5.655 1.00 93.25 160 MET A CA 1
ATOM 1278 C C . MET A 1 160 ? 3.099 -16.008 6.238 1.00 93.25 160 MET A C 1
ATOM 1280 O O . MET A 1 160 ? 2.311 -16.819 5.755 1.00 93.25 160 MET A O 1
ATOM 1284 N N . ASP A 1 161 ? 3.893 -16.327 7.262 1.00 89.56 161 ASP A N 1
ATOM 1285 C CA . ASP A 1 161 ? 3.890 -17.637 7.936 1.00 89.56 161 ASP A CA 1
ATOM 1286 C C . ASP A 1 161 ? 4.014 -18.852 6.986 1.00 89.56 161 ASP A C 1
ATOM 1288 O O . ASP A 1 161 ? 3.430 -19.910 7.216 1.00 89.56 161 ASP A O 1
ATOM 1292 N N . GLY A 1 162 ? 4.774 -18.699 5.894 1.00 87.56 162 GLY A N 1
ATOM 1293 C CA . GLY A 1 162 ? 4.975 -19.741 4.878 1.00 87.56 162 GLY A CA 1
ATOM 1294 C C . GLY A 1 162 ? 3.778 -19.972 3.950 1.00 87.56 162 GLY A C 1
ATOM 1295 O O . GLY A 1 162 ? 3.811 -20.901 3.146 1.00 87.56 162 GLY A O 1
ATOM 1296 N N . ASN A 1 163 ? 2.739 -19.140 4.049 1.00 90.69 163 ASN A N 1
ATOM 1297 C CA . ASN A 1 163 ? 1.586 -19.145 3.162 1.00 90.69 163 ASN A CA 1
ATOM 1298 C C . ASN A 1 163 ? 1.566 -17.888 2.300 1.00 90.69 163 ASN A C 1
ATOM 1300 O O . ASN A 1 163 ? 1.966 -16.804 2.726 1.00 90.69 163 ASN A O 1
ATOM 1304 N N . THR A 1 164 ? 1.021 -18.046 1.103 1.00 91.69 164 THR A N 1
ATOM 1305 C CA . THR A 1 164 ? 0.817 -16.960 0.158 1.00 91.69 164 THR A CA 1
ATOM 1306 C C . THR A 1 164 ? -0.645 -16.536 0.173 1.00 91.69 164 THR A C 1
ATOM 1308 O O . THR A 1 164 ? -1.539 -17.362 -0.022 1.00 91.69 164 THR A O 1
ATOM 1311 N N . VAL A 1 165 ? -0.897 -15.249 0.398 1.00 91.69 165 VAL A N 1
ATOM 1312 C CA . VAL A 1 165 ? -2.233 -14.649 0.379 1.00 91.69 165 VAL A CA 1
ATOM 1313 C C . VAL A 1 165 ? -2.280 -13.459 -0.571 1.00 91.69 165 VAL A C 1
ATOM 1315 O O . VAL A 1 165 ? -1.295 -12.754 -0.771 1.00 91.69 165 VAL A O 1
ATOM 1318 N N . GLN A 1 166 ? -3.449 -13.220 -1.159 1.00 91.38 166 GLN A N 1
ATOM 1319 C CA . GLN A 1 166 ? -3.680 -12.033 -1.975 1.00 91.38 166 GLN A CA 1
ATOM 1320 C C . GLN A 1 166 ? -4.033 -10.848 -1.081 1.00 91.38 166 GLN A C 1
ATOM 1322 O O . GLN A 1 166 ? -4.865 -10.965 -0.176 1.00 91.38 166 GLN A O 1
ATOM 1327 N N . GLY A 1 167 ? -3.437 -9.701 -1.377 1.00 93.62 167 GLY A N 1
ATOM 1328 C CA . GLY A 1 167 ? -3.729 -8.456 -0.688 1.00 93.62 167 GLY A CA 1
ATOM 1329 C C . GLY A 1 167 ? -3.480 -7.245 -1.567 1.00 93.62 167 GLY A C 1
ATOM 1330 O O . GLY A 1 167 ? -3.424 -7.342 -2.795 1.00 93.62 167 GLY A O 1
ATOM 1331 N N . CYS A 1 168 ? -3.344 -6.105 -0.909 1.00 95.38 168 CYS A N 1
ATOM 1332 C CA . CYS A 1 168 ? -3.105 -4.816 -1.524 1.00 95.38 168 CYS A CA 1
ATOM 1333 C C . CYS A 1 168 ? -1.880 -4.140 -0.905 1.00 95.38 168 CYS A C 1
ATOM 1335 O O . CYS A 1 168 ? -1.499 -4.396 0.239 1.00 95.38 168 CYS A O 1
ATOM 1337 N N . THR A 1 169 ? -1.281 -3.221 -1.649 1.00 95.50 169 THR A N 1
ATOM 1338 C CA . THR A 1 169 ? -0.261 -2.309 -1.129 1.00 95.50 169 THR A CA 1
ATOM 1339 C C . THR A 1 169 ? -0.335 -0.961 -1.838 1.00 95.50 169 THR A C 1
ATOM 1341 O O . THR A 1 169 ? -1.083 -0.801 -2.804 1.00 95.50 169 THR A O 1
ATOM 1344 N N . PHE A 1 170 ? 0.425 0.010 -1.339 1.00 94.50 170 PHE A N 1
ATOM 1345 C CA . PHE A 1 170 ? 0.544 1.337 -1.925 1.00 94.50 170 PHE A CA 1
ATOM 1346 C C . PHE A 1 170 ? 1.805 1.402 -2.782 1.00 94.50 170 PHE A C 1
ATOM 1348 O O . PHE A 1 170 ? 2.921 1.338 -2.267 1.00 94.50 170 PHE A O 1
ATOM 1355 N N . ARG A 1 171 ? 1.616 1.517 -4.097 1.00 94.06 171 ARG A N 1
ATOM 1356 C CA . ARG A 1 171 ? 2.689 1.746 -5.068 1.00 94.06 171 ARG A CA 1
ATOM 1357 C C . ARG A 1 171 ? 2.795 3.236 -5.353 1.00 94.06 171 ARG A C 1
ATOM 1359 O O . ARG A 1 171 ? 1.780 3.911 -5.515 1.00 94.06 171 ARG A O 1
ATOM 1366 N N . PHE A 1 172 ? 4.012 3.758 -5.416 1.00 91.50 172 PHE A N 1
ATOM 1367 C CA . PHE A 1 172 ? 4.249 5.142 -5.801 1.00 91.50 172 PHE A CA 1
ATOM 1368 C C . PHE A 1 172 ? 3.902 5.343 -7.280 1.00 91.50 172 PHE A C 1
ATOM 1370 O O . PHE A 1 172 ? 4.437 4.664 -8.152 1.00 91.50 172 PHE A O 1
ATOM 1377 N N . ALA A 1 173 ? 3.003 6.288 -7.545 1.00 87.75 173 ALA A N 1
ATOM 1378 C CA . ALA A 1 173 ? 2.543 6.671 -8.882 1.00 87.75 173 ALA A CA 1
ATOM 1379 C C . ALA A 1 173 ? 2.978 8.104 -9.256 1.00 87.75 173 ALA A C 1
ATOM 1381 O O . ALA A 1 173 ? 2.583 8.640 -10.294 1.00 87.75 173 ALA A O 1
ATOM 1382 N N . GLY A 1 174 ? 3.756 8.755 -8.385 1.00 79.62 174 GLY A N 1
ATOM 1383 C CA . GLY A 1 174 ? 4.318 10.078 -8.618 1.00 79.62 174 GLY A CA 1
ATOM 1384 C C . GLY A 1 174 ? 5.537 10.057 -9.543 1.00 79.62 174 GLY A C 1
ATOM 1385 O O . GLY A 1 174 ? 6.006 9.015 -9.990 1.00 79.62 174 GLY A O 1
ATOM 1386 N N . ALA A 1 175 ? 6.079 11.244 -9.812 1.00 71.75 175 ALA A N 1
ATOM 1387 C CA . ALA A 1 175 ? 7.353 11.386 -10.507 1.00 71.75 175 ALA A CA 1
ATOM 1388 C C . ALA A 1 175 ? 8.494 11.552 -9.494 1.00 71.75 175 ALA A C 1
ATOM 1390 O O . ALA A 1 175 ? 8.370 12.311 -8.528 1.00 71.75 175 ALA A O 1
ATOM 1391 N N . PHE A 1 176 ? 9.606 10.862 -9.738 1.00 65.31 176 PHE A N 1
ATOM 1392 C CA . PHE A 1 176 ? 10.867 11.090 -9.039 1.00 65.31 176 PHE A CA 1
ATOM 1393 C C . PHE A 1 176 ? 11.458 12.420 -9.525 1.00 65.31 176 PHE A C 1
ATOM 1395 O O . PHE A 1 176 ? 11.763 12.562 -10.710 1.00 65.31 176 PHE A O 1
ATOM 1402 N N . TYR A 1 177 ? 11.558 13.402 -8.628 1.00 53.09 177 TYR A N 1
ATOM 1403 C CA . TYR A 1 177 ? 12.193 14.702 -8.876 1.00 53.09 177 TYR A CA 1
ATOM 1404 C C . TYR A 1 177 ? 13.488 14.826 -8.079 1.00 53.09 177 TYR A C 1
ATOM 1406 O O . TYR A 1 177 ? 13.498 14.360 -6.912 1.00 53.09 177 TYR A O 1
#

Sequence (177 aa):
MAIENWLSAQNKDFRPLFVPFGRAYKELSSSSLYPTLGIDTTLPQFRPQNSHLLDYEPSFGQAQDNFPVWYFFYDTLASAPKLCSLLSLPEDEVPVLHKASVTGGEMETWGNGKYNALVDGPESSRINGWVYQVTSEEHEDALRKYETAAYEVVKCEIEMDGNTVQGCTFRFAGAFY

Secondary structure (DSSP, 8-state):
-HHHHHHHHH-TT---------S-EE---SSS--SBTTB-TTSGGGS---GGG-SS----SS-TT-SSEEEEE-STTS-HHHHHHHHT--TT-PPPPEEEEEESEEEEEETTTTEEEEEE--TT-EEEEEEEEE-SHHHHHHHHHHH-TTEEEEEEEEEETTEEEEEEEEEE-S---

pLDDT: mean 83.73, std 11.87, range [53.09, 96.44]